Protein AF-A0A9X7TR36-F1 (afdb_monomer_lite)

Foldseek 3Di:
DVVVVLVCQQVVLVVQLVVLVVVLVCLVPVVVVVLVVCVVVVVPVPHDDPVVSVVVSVVSVVVSVVSNVVSVVSNVVSVVVVVVVVVVPD

pLDDT: mean 89.29, std 8.31, range [53.09, 96.88]

Structure (mmCIF, N/CA/C/O backbone):
data_AF-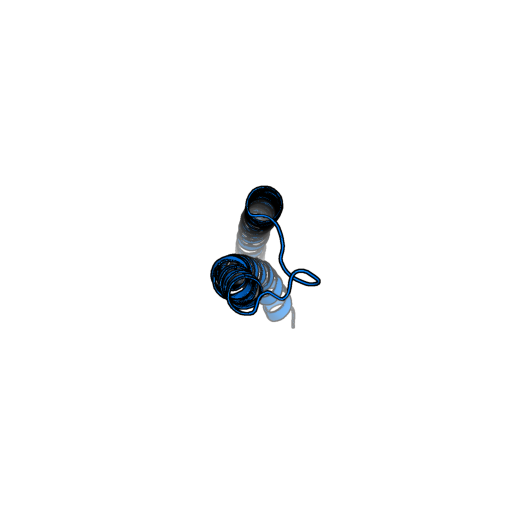A0A9X7TR36-F1
#
_entry.id   AF-A0A9X7TR36-F1
#
loop_
_atom_site.group_PDB
_atom_site.id
_atom_site.type_symbol
_atom_site.label_atom_id
_atom_site.label_alt_id
_atom_site.label_comp_id
_atom_site.label_asym_id
_atom_site.label_entity_id
_atom_site.label_seq_id
_atom_site.pdbx_PDB_ins_code
_atom_site.Cartn_x
_atom_site.Cartn_y
_atom_site.Cartn_z
_atom_site.occupancy
_atom_site.B_iso_or_equiv
_atom_site.auth_seq_id
_atom_site.auth_comp_id
_atom_site.auth_asym_id
_atom_site.auth_atom_id
_atom_site.pdbx_PDB_model_num
ATOM 1 N N . MET A 1 1 ? -28.682 -8.231 12.591 1.00 53.09 1 MET A N 1
ATOM 2 C CA . MET A 1 1 ? -28.262 -7.236 11.567 1.00 53.09 1 MET A CA 1
ATOM 3 C C . MET A 1 1 ? -27.245 -6.212 12.082 1.00 53.09 1 MET A C 1
ATOM 5 O O . MET A 1 1 ? -26.321 -5.892 11.344 1.00 53.09 1 MET A O 1
ATOM 9 N N . VAL A 1 2 ?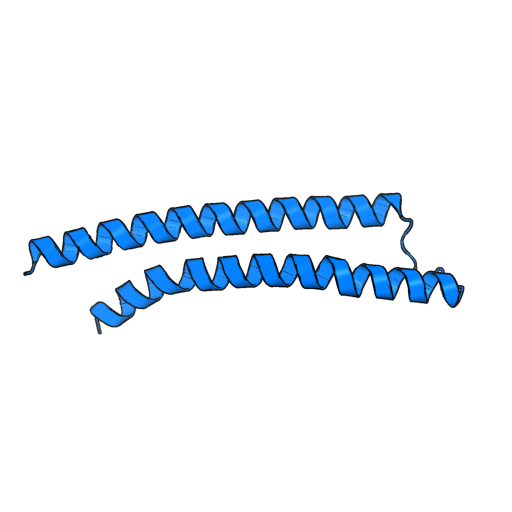 -27.380 -5.707 13.316 1.00 59.19 2 VAL A N 1
ATOM 10 C CA . VAL A 1 2 ? -26.502 -4.663 13.883 1.00 59.19 2 VAL A CA 1
ATOM 11 C C . VAL A 1 2 ? -25.040 -5.123 14.028 1.00 59.19 2 VAL A C 1
ATOM 13 O O . VAL A 1 2 ? -24.153 -4.439 13.526 1.00 59.19 2 VAL A O 1
ATOM 16 N N . GLU A 1 3 ? -24.777 -6.312 14.584 1.00 65.31 3 GLU A N 1
ATOM 17 C CA . GLU A 1 3 ? -23.405 -6.838 14.759 1.00 65.31 3 GLU A CA 1
ATOM 18 C C . GLU A 1 3 ? -22.634 -7.013 13.439 1.00 65.31 3 GLU A C 1
ATOM 20 O O . GLU A 1 3 ? -21.479 -6.605 13.334 1.00 65.31 3 GLU A O 1
ATOM 25 N N . SER A 1 4 ? -23.294 -7.521 12.392 1.00 75.31 4 SER A N 1
ATOM 26 C CA . SER A 1 4 ? -22.701 -7.674 11.052 1.00 75.31 4 SER A CA 1
ATOM 27 C C . SER A 1 4 ? -22.188 -6.341 10.483 1.00 75.31 4 SER A C 1
ATOM 29 O O . SER A 1 4 ? -21.126 -6.290 9.857 1.00 75.31 4 SER A O 1
ATOM 31 N N . LYS A 1 5 ? -22.886 -5.230 10.759 1.00 77.88 5 LYS A N 1
ATOM 32 C CA . LYS A 1 5 ? -22.479 -3.888 10.318 1.00 77.88 5 LYS A CA 1
ATOM 33 C C . LYS A 1 5 ? -21.202 -3.410 11.019 1.00 77.88 5 LYS A C 1
ATOM 35 O O . LYS A 1 5 ? -20.384 -2.756 10.375 1.00 77.88 5 LYS A O 1
ATOM 40 N N . TYR A 1 6 ? -21.019 -3.726 12.302 1.00 78.75 6 TYR A N 1
ATOM 41 C CA . TYR A 1 6 ? -19.807 -3.367 13.050 1.00 78.75 6 TYR A CA 1
ATOM 42 C C . TYR A 1 6 ? -18.614 -4.231 12.650 1.00 78.75 6 TYR A C 1
ATOM 44 O O . TYR A 1 6 ? -17.548 -3.692 12.360 1.00 78.75 6 TYR A O 1
ATOM 52 N N . ILE A 1 7 ? -18.815 -5.544 12.518 1.00 83.06 7 ILE A N 1
ATOM 53 C CA . ILE A 1 7 ? -17.776 -6.470 12.049 1.00 83.06 7 ILE A CA 1
ATOM 54 C C . ILE A 1 7 ? -17.273 -6.047 10.663 1.00 83.06 7 ILE A C 1
ATOM 56 O O . ILE A 1 7 ? -16.068 -5.929 10.449 1.00 83.06 7 ILE A O 1
ATOM 60 N N . ARG A 1 8 ? -18.179 -5.708 9.734 1.00 87.19 8 ARG A N 1
ATOM 61 C CA . ARG A 1 8 ? -17.802 -5.219 8.398 1.00 87.19 8 ARG A CA 1
ATOM 62 C C . ARG A 1 8 ? -16.949 -3.949 8.453 1.00 87.19 8 ARG A C 1
ATOM 64 O O . ARG A 1 8 ? -16.019 -3.820 7.665 1.00 87.19 8 ARG A O 1
ATOM 71 N N . LYS A 1 9 ? -17.243 -3.021 9.369 1.00 87.25 9 LYS A N 1
ATOM 72 C CA . LYS A 1 9 ? -16.470 -1.778 9.542 1.00 87.25 9 LYS A CA 1
ATOM 73 C C . LYS A 1 9 ? -15.065 -2.007 10.097 1.00 87.25 9 LYS A C 1
ATOM 75 O O . LYS A 1 9 ? -14.182 -1.208 9.811 1.00 87.25 9 LYS A O 1
ATOM 80 N N . ILE A 1 10 ? -14.860 -3.081 10.853 1.00 89.25 10 ILE A N 1
ATOM 81 C CA . ILE A 1 10 ? -13.549 -3.464 11.387 1.00 89.25 10 ILE A CA 1
ATOM 82 C C . ILE A 1 10 ? -12.740 -4.227 10.328 1.00 89.25 10 ILE A C 1
ATOM 84 O O . ILE A 1 10 ? -11.569 -3.934 10.117 1.00 89.25 10 ILE A O 1
ATOM 88 N N . ILE A 1 11 ? -13.365 -5.167 9.614 1.00 91.19 11 ILE A N 1
ATOM 89 C CA . ILE A 1 11 ? -12.675 -6.017 8.632 1.00 91.19 11 ILE A CA 1
ATOM 90 C C . ILE A 1 11 ? -12.337 -5.254 7.345 1.00 91.19 11 ILE A C 1
ATOM 92 O O . ILE A 1 11 ? -11.255 -5.439 6.796 1.00 91.19 11 ILE A O 1
ATOM 96 N N . ALA A 1 12 ? -13.228 -4.385 6.858 1.00 92.19 12 ALA A N 1
ATOM 97 C CA . ALA A 1 12 ? -13.018 -3.649 5.609 1.00 92.19 12 ALA A CA 1
ATOM 98 C C . ALA A 1 12 ? -11.676 -2.888 5.534 1.00 92.19 12 ALA A C 1
ATOM 100 O O . ALA A 1 12 ? -10.968 -3.072 4.542 1.00 92.19 12 ALA A O 1
ATOM 101 N N . PRO A 1 13 ? -11.274 -2.079 6.536 1.00 93.25 13 PRO A N 1
ATOM 102 C CA . PRO A 1 13 ? -9.982 -1.403 6.492 1.00 93.25 13 PRO A CA 1
ATOM 103 C C . PRO A 1 13 ? -8.795 -2.374 6.536 1.00 93.25 13 PRO A C 1
ATOM 105 O O . PRO A 1 13 ? -7.789 -2.108 5.890 1.00 93.25 13 PRO A O 1
ATOM 108 N N . LEU A 1 14 ? -8.908 -3.517 7.225 1.00 93.25 14 LEU A N 1
ATOM 109 C CA . LEU A 1 14 ? -7.851 -4.536 7.237 1.00 93.25 14 LEU A CA 1
ATOM 110 C C . LEU A 1 14 ? -7.677 -5.185 5.862 1.00 93.25 14 LEU A C 1
ATOM 112 O O . LEU A 1 14 ? -6.555 -5.313 5.378 1.00 93.25 14 LEU A O 1
ATOM 116 N N . VAL A 1 15 ? -8.784 -5.554 5.214 1.00 95.25 15 VAL A N 1
ATOM 117 C CA . VAL A 1 15 ? -8.767 -6.123 3.859 1.00 95.25 15 VAL A CA 1
ATOM 118 C C . VAL A 1 15 ? -8.174 -5.125 2.869 1.00 95.25 15 VAL A C 1
ATOM 120 O O . VAL A 1 15 ? -7.344 -5.506 2.049 1.00 95.25 15 VAL A O 1
ATOM 123 N N . LEU A 1 16 ? -8.541 -3.844 2.973 1.00 94.44 16 LEU A N 1
ATOM 124 C CA . LEU A 1 16 ? -7.984 -2.792 2.125 1.00 94.44 16 LEU A CA 1
ATOM 125 C C . LEU A 1 16 ? -6.474 -2.614 2.345 1.00 94.44 16 LEU A C 1
ATOM 127 O O . LEU A 1 16 ? -5.728 -2.498 1.374 1.00 94.44 16 LEU A O 1
ATOM 131 N N . SER A 1 17 ? -6.009 -2.641 3.596 1.00 94.31 17 SER A N 1
ATOM 132 C CA . SER A 1 17 ? -4.579 -2.577 3.915 1.00 94.31 17 SER A CA 1
ATOM 133 C C . SER A 1 17 ? -3.812 -3.773 3.347 1.00 94.31 17 SER A C 1
ATOM 135 O O . SER A 1 17 ? -2.766 -3.591 2.728 1.00 94.31 17 SER A O 1
ATOM 137 N N . LEU A 1 18 ? -4.338 -4.992 3.499 1.00 96.00 18 LEU A N 1
ATOM 138 C CA . LEU A 1 18 ? -3.730 -6.199 2.928 1.00 96.00 18 LEU A CA 1
ATOM 139 C C . LEU A 1 18 ? -3.696 -6.146 1.400 1.00 96.00 18 LEU A C 1
ATOM 141 O O . LEU A 1 18 ? -2.675 -6.475 0.797 1.00 96.00 18 LEU A O 1
ATOM 145 N N . PHE A 1 19 ? -4.779 -5.676 0.779 1.00 95.88 19 PHE A N 1
ATOM 146 C CA . PHE A 1 19 ? -4.829 -5.448 -0.659 1.00 95.88 19 PHE A CA 1
ATOM 147 C C . PHE A 1 19 ? -3.754 -4.451 -1.102 1.00 95.88 19 PHE A C 1
ATOM 149 O O . PHE A 1 19 ? -3.035 -4.734 -2.053 1.00 95.88 19 PHE A O 1
ATOM 156 N N . ALA A 1 20 ? -3.579 -3.327 -0.401 1.00 95.81 20 ALA A N 1
ATOM 157 C CA . ALA A 1 20 ? -2.561 -2.333 -0.742 1.00 95.81 20 ALA A CA 1
ATOM 158 C C . ALA A 1 20 ? -1.132 -2.892 -0.642 1.00 95.81 20 ALA A C 1
ATOM 160 O O . ALA A 1 20 ? -0.296 -2.604 -1.499 1.00 95.81 20 ALA A O 1
ATOM 161 N N . ILE A 1 21 ? -0.855 -3.723 0.368 1.00 94.75 21 ILE A N 1
ATOM 162 C CA . ILE A 1 21 ? 0.436 -4.412 0.508 1.00 94.75 21 ILE A CA 1
ATOM 163 C C . ILE A 1 21 ? 0.651 -5.378 -0.662 1.00 94.75 21 ILE A C 1
ATOM 165 O O . ILE A 1 21 ? 1.705 -5.346 -1.301 1.00 94.75 21 ILE A O 1
ATOM 169 N N . GLY A 1 22 ? -0.349 -6.210 -0.964 1.00 94.69 22 GLY A N 1
ATOM 170 C CA . GLY A 1 22 ? -0.296 -7.154 -2.081 1.00 94.69 22 GLY A CA 1
ATOM 171 C C . GLY A 1 22 ? -0.122 -6.449 -3.424 1.00 94.69 22 GLY A C 1
ATOM 172 O O . GLY A 1 22 ? 0.714 -6.856 -4.225 1.00 94.69 22 GLY A O 1
ATOM 173 N N . TRP A 1 23 ? -0.838 -5.345 -3.633 1.00 94.75 23 TRP A N 1
ATOM 174 C CA . TRP A 1 23 ? -0.740 -4.509 -4.824 1.00 94.75 23 TRP A CA 1
ATOM 175 C C . TRP A 1 23 ? 0.673 -3.966 -5.024 1.00 94.75 23 TRP A C 1
ATOM 177 O O . TRP A 1 23 ? 1.220 -4.065 -6.118 1.00 94.75 23 TRP A O 1
ATOM 187 N N . TYR A 1 24 ? 1.308 -3.450 -3.968 1.00 95.19 24 TYR A N 1
ATOM 188 C CA . TYR A 1 24 ? 2.681 -2.960 -4.070 1.00 95.19 24 TYR A CA 1
ATOM 189 C C . TYR A 1 24 ? 3.672 -4.070 -4.452 1.00 95.19 24 TYR A C 1
ATOM 191 O O . TYR A 1 24 ? 4.516 -3.867 -5.327 1.00 95.19 24 TYR A O 1
ATOM 199 N N . GLN A 1 25 ? 3.557 -5.251 -3.835 1.00 94.69 25 GLN A N 1
ATOM 200 C CA . GLN A 1 25 ? 4.418 -6.395 -4.159 1.00 94.69 25 GLN A CA 1
ATOM 201 C C . GLN A 1 25 ? 4.195 -6.888 -5.589 1.00 94.69 25 GLN A C 1
ATOM 203 O O . GLN A 1 25 ? 5.159 -7.142 -6.312 1.00 94.69 25 GLN A O 1
ATOM 208 N N . PHE A 1 26 ? 2.933 -6.961 -6.017 1.00 93.19 26 PHE A N 1
ATOM 209 C CA . PHE A 1 26 ? 2.569 -7.288 -7.390 1.00 93.19 26 PHE A CA 1
ATOM 210 C C . PHE A 1 26 ? 3.208 -6.302 -8.373 1.00 93.19 26 PHE A C 1
ATOM 212 O O . PHE A 1 26 ? 3.927 -6.731 -9.272 1.00 93.19 26 PHE A O 1
ATOM 219 N N . SER A 1 27 ? 3.033 -4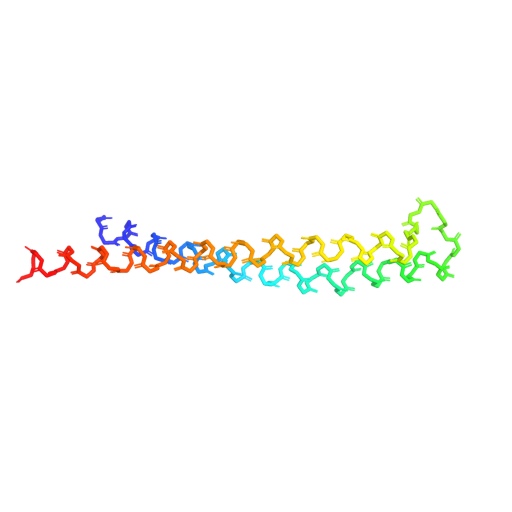.996 -8.156 1.00 92.12 27 SER A N 1
ATOM 220 C CA . SER A 1 27 ? 3.616 -3.948 -9.000 1.00 92.12 27 SER A CA 1
ATOM 221 C C . SER A 1 27 ? 5.137 -4.054 -9.076 1.00 92.12 27 SER A C 1
ATOM 223 O O . SER A 1 27 ? 5.703 -3.981 -10.162 1.00 92.12 27 SER A O 1
ATOM 225 N N . LYS A 1 28 ? 5.810 -4.287 -7.945 1.00 93.31 28 LYS A N 1
ATOM 226 C CA . LYS A 1 28 ? 7.268 -4.437 -7.906 1.00 93.31 28 LYS A CA 1
ATOM 227 C C . LYS A 1 28 ? 7.755 -5.634 -8.725 1.00 93.31 28 LYS A C 1
ATOM 229 O O . LYS A 1 28 ? 8.779 -5.523 -9.386 1.00 93.31 28 LYS A O 1
ATOM 234 N N . ILE A 1 29 ? 7.070 -6.772 -8.676 1.00 92.62 29 ILE A N 1
ATOM 235 C CA . ILE A 1 29 ? 7.523 -7.990 -9.363 1.00 92.62 29 ILE A CA 1
ATOM 236 C C . ILE A 1 29 ? 7.132 -7.951 -10.842 1.00 92.62 29 ILE A C 1
ATOM 238 O O . ILE A 1 29 ? 7.991 -8.059 -11.7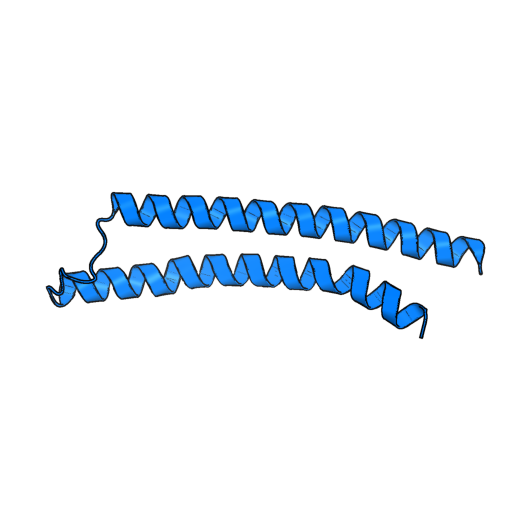15 1.00 92.62 29 ILE A O 1
ATOM 242 N N . TYR A 1 30 ? 5.845 -7.764 -11.131 1.00 90.25 30 TYR A N 1
ATOM 243 C CA . TYR A 1 30 ? 5.313 -7.900 -12.484 1.00 90.25 30 TYR A CA 1
ATOM 244 C C . TYR A 1 30 ? 5.732 -6.766 -13.405 1.00 90.25 30 TYR A C 1
ATOM 246 O O . TYR A 1 30 ? 6.092 -7.028 -14.550 1.00 90.25 30 TYR A O 1
ATOM 254 N N . LEU A 1 31 ? 5.704 -5.518 -12.931 1.00 88.19 31 LEU A N 1
ATOM 255 C CA . LEU A 1 31 ? 6.046 -4.391 -13.796 1.00 88.19 31 LEU A CA 1
ATOM 256 C C . LEU A 1 31 ? 7.544 -4.371 -14.107 1.00 88.19 31 LEU A C 1
ATOM 258 O O . LEU A 1 31 ? 7.913 -4.069 -15.236 1.00 88.19 31 LEU A O 1
ATOM 262 N N . THR A 1 32 ? 8.393 -4.753 -13.146 1.00 89.44 32 THR A N 1
ATOM 263 C CA . THR A 1 32 ? 9.845 -4.842 -13.371 1.00 89.44 32 THR A CA 1
ATOM 264 C C . THR A 1 32 ? 10.142 -5.935 -14.389 1.00 89.44 32 THR A C 1
ATOM 266 O O . THR A 1 32 ? 10.803 -5.681 -15.389 1.00 89.44 32 THR A O 1
ATOM 269 N N . HIS A 1 33 ? 9.548 -7.119 -14.206 1.00 89.12 33 HIS A N 1
ATOM 270 C CA . HIS A 1 33 ? 9.709 -8.228 -15.142 1.00 89.12 33 HIS A CA 1
ATOM 271 C C . HIS A 1 33 ? 9.217 -7.888 -16.55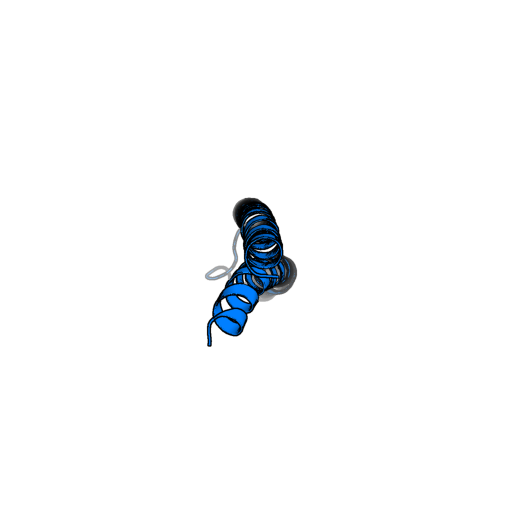8 1.00 89.12 33 HIS A C 1
ATOM 273 O O . HIS A 1 33 ? 9.892 -8.187 -17.540 1.00 89.12 33 HIS A O 1
ATOM 279 N N . ALA A 1 34 ? 8.060 -7.228 -16.681 1.00 87.81 34 ALA A N 1
ATOM 280 C CA . ALA A 1 34 ? 7.536 -6.791 -17.972 1.00 87.81 34 ALA A CA 1
ATOM 281 C C . ALA A 1 34 ? 8.452 -5.758 -18.652 1.00 87.81 34 ALA A C 1
ATOM 283 O O . ALA A 1 34 ? 8.639 -5.813 -19.868 1.00 87.81 34 ALA A O 1
ATOM 284 N N . ASN A 1 35 ? 9.050 -4.849 -17.878 1.00 88.31 35 ASN A N 1
ATOM 285 C CA . ASN A 1 35 ? 9.975 -3.847 -18.399 1.00 88.31 35 ASN A CA 1
ATOM 286 C C . ASN A 1 35 ? 11.294 -4.475 -18.887 1.00 88.31 35 ASN A C 1
ATOM 288 O O . ASN A 1 35 ? 11.781 -4.125 -19.963 1.00 88.31 35 ASN A O 1
ATOM 292 N N . ASP A 1 36 ? 11.824 -5.456 -18.151 1.00 88.56 36 ASP A N 1
ATOM 293 C CA . ASP A 1 36 ? 13.016 -6.221 -18.544 1.00 88.56 36 ASP A CA 1
ATOM 294 C C . ASP A 1 36 ? 12.762 -7.048 -19.816 1.00 88.56 36 ASP A C 1
ATOM 296 O O . ASP A 1 36 ? 13.593 -7.093 -20.729 1.00 88.56 36 ASP A O 1
ATOM 300 N N . LEU A 1 37 ? 11.577 -7.658 -19.931 1.00 90.50 37 LEU A N 1
ATOM 301 C CA . LEU A 1 37 ? 11.153 -8.346 -21.151 1.00 90.50 37 LEU A CA 1
ATOM 302 C C . LEU A 1 37 ? 11.039 -7.384 -22.338 1.00 90.50 37 LEU A C 1
ATOM 304 O O . LEU A 1 37 ? 11.472 -7.726 -23.436 1.00 90.50 37 LEU A O 1
ATOM 308 N N . ALA A 1 38 ? 10.493 -6.183 -22.144 1.00 87.81 38 ALA A N 1
ATOM 309 C CA . ALA A 1 38 ? 10.410 -5.186 -23.209 1.00 87.81 38 ALA A CA 1
ATOM 310 C C . ALA A 1 38 ? 11.806 -4.760 -23.696 1.00 87.81 38 ALA A C 1
ATOM 312 O O . ALA A 1 38 ? 12.033 -4.687 -24.905 1.00 87.81 38 ALA A O 1
ATOM 313 N N . LEU A 1 39 ? 12.751 -4.559 -22.771 1.00 89.25 39 LEU A N 1
ATOM 314 C CA . LEU A 1 39 ? 14.137 -4.221 -23.091 1.00 89.25 39 LEU A CA 1
ATOM 315 C C . LEU A 1 39 ? 14.843 -5.351 -23.855 1.00 89.25 39 LEU A C 1
ATOM 317 O O . LEU A 1 39 ? 15.446 -5.102 -24.897 1.00 89.25 39 LEU A O 1
ATOM 321 N N . SER A 1 40 ? 14.739 -6.592 -23.369 1.00 91.06 40 SER A N 1
ATOM 322 C CA . SER A 1 40 ? 15.385 -7.759 -23.994 1.00 91.06 40 SER A CA 1
ATOM 323 C C . SER A 1 40 ? 14.851 -8.077 -25.395 1.00 91.06 40 SER A C 1
ATOM 325 O O . SER A 1 40 ? 15.610 -8.520 -26.252 1.00 91.06 40 SER A O 1
ATOM 327 N N . ASN A 1 41 ? 13.574 -7.786 -25.658 1.00 92.19 41 ASN A N 1
ATOM 328 C CA . ASN A 1 41 ? 12.947 -7.960 -26.970 1.00 92.19 41 ASN A CA 1
ATOM 329 C C . ASN A 1 41 ? 13.095 -6.733 -27.890 1.00 92.19 41 ASN A C 1
ATOM 331 O O . ASN A 1 41 ? 12.445 -6.681 -28.933 1.00 92.19 41 ASN A O 1
ATOM 335 N N . ALA A 1 42 ? 13.898 -5.731 -27.507 1.00 88.88 42 ALA A N 1
ATOM 336 C CA . ALA A 1 42 ? 14.057 -4.463 -28.227 1.00 88.88 42 ALA A CA 1
ATOM 337 C C . ALA A 1 42 ? 12.721 -3.743 -28.528 1.00 88.88 42 ALA A C 1
ATOM 339 O O . ALA A 1 42 ? 12.596 -2.997 -29.501 1.00 88.88 42 ALA A O 1
ATOM 340 N N . ASN A 1 43 ? 11.702 -3.950 -27.686 1.00 88.38 43 ASN A N 1
ATOM 341 C CA . ASN A 1 43 ? 10.389 -3.335 -27.838 1.00 88.38 43 ASN A CA 1
ATOM 342 C C . ASN A 1 43 ? 10.338 -1.991 -27.100 1.00 88.38 43 ASN A C 1
ATOM 344 O O . ASN A 1 43 ? 9.760 -1.849 -26.019 1.00 88.38 43 ASN A O 1
ATOM 348 N N . PHE A 1 44 ? 10.952 -0.981 -27.713 1.00 86.88 44 PHE A N 1
ATOM 349 C CA . PHE A 1 44 ? 11.086 0.354 -27.128 1.00 86.88 44 PHE A CA 1
ATOM 350 C C . PHE A 1 44 ? 9.776 1.153 -27.061 1.00 86.88 44 PHE A C 1
ATOM 352 O O . PHE A 1 44 ? 9.742 2.196 -26.419 1.00 86.88 44 PHE A O 1
ATOM 359 N N . ALA A 1 45 ? 8.695 0.677 -27.689 1.00 84.44 45 ALA A N 1
ATOM 360 C CA . ALA A 1 45 ? 7.387 1.333 -27.630 1.00 84.44 45 ALA A CA 1
ATOM 361 C C . ALA A 1 45 ? 6.711 1.198 -26.252 1.00 84.44 45 ALA A C 1
ATOM 363 O O . ALA A 1 45 ? 5.905 2.045 -25.877 1.00 84.44 45 ALA A O 1
ATOM 364 N N . VAL A 1 46 ? 7.031 0.132 -25.511 1.00 83.94 46 VAL A N 1
ATOM 365 C CA . VAL A 1 46 ? 6.475 -0.172 -24.176 1.00 83.94 46 VAL A CA 1
ATOM 366 C C . VAL A 1 46 ? 7.533 -0.189 -23.074 1.00 83.94 46 VAL A C 1
ATOM 368 O O . VAL A 1 46 ? 7.179 -0.222 -21.898 1.00 83.94 46 VAL A O 1
ATOM 371 N N . TYR A 1 47 ? 8.816 -0.142 -23.437 1.00 87.75 47 TYR A N 1
ATOM 372 C CA . TYR A 1 47 ? 9.904 0.012 -22.480 1.00 87.75 47 TYR A CA 1
ATOM 373 C C . TYR A 1 47 ? 9.830 1.369 -21.771 1.00 87.75 47 TYR A C 1
ATOM 375 O O . TYR A 1 47 ? 9.693 2.421 -22.398 1.00 87.75 47 TYR A O 1
ATOM 383 N N . VAL A 1 48 ? 9.993 1.342 -20.453 1.00 87.56 48 VAL A N 1
ATOM 384 C CA . VAL A 1 48 ? 10.073 2.522 -19.598 1.00 87.56 48 VAL A CA 1
ATOM 385 C C . VAL A 1 48 ? 11.498 2.643 -19.070 1.00 87.56 48 VAL A C 1
ATOM 387 O O . VAL A 1 48 ? 12.052 1.701 -18.502 1.00 87.56 48 VAL A O 1
ATOM 390 N N . GLN A 1 49 ? 12.094 3.827 -19.221 1.00 89.00 49 GLN A N 1
ATOM 391 C CA . GLN A 1 49 ? 13.418 4.110 -18.666 1.00 89.00 49 GLN A CA 1
ATOM 392 C C . GLN A 1 49 ? 13.429 3.906 -17.145 1.00 89.00 49 GLN A C 1
ATOM 394 O O . GLN A 1 49 ? 12.487 4.291 -16.447 1.00 89.00 49 GLN A O 1
ATOM 399 N N . THR A 1 50 ? 14.524 3.352 -16.624 1.00 86.75 50 THR A N 1
ATOM 400 C CA . THR A 1 50 ? 14.687 2.985 -15.205 1.00 86.75 50 THR A CA 1
ATOM 401 C C . THR A 1 50 ? 14.356 4.122 -14.243 1.00 86.75 50 THR A C 1
ATOM 403 O O . THR A 1 50 ? 13.621 3.907 -13.287 1.00 86.75 50 THR A O 1
ATOM 406 N N . GLN A 1 51 ? 14.789 5.354 -14.524 1.00 89.38 51 GLN A N 1
ATOM 407 C CA . GLN A 1 51 ? 14.507 6.499 -13.650 1.00 89.38 51 GLN A CA 1
ATOM 408 C C . GLN A 1 51 ? 13.004 6.812 -13.533 1.00 89.38 51 GLN A C 1
ATOM 410 O O . GLN A 1 51 ? 12.506 7.107 -12.445 1.00 89.38 51 GLN A O 1
ATOM 415 N N . GLN A 1 52 ? 12.265 6.731 -14.642 1.00 88.06 52 GLN A N 1
ATOM 416 C CA . GLN A 1 52 ? 10.816 6.943 -14.643 1.00 88.06 52 GLN A CA 1
ATOM 417 C C . GLN A 1 52 ? 10.090 5.780 -13.955 1.00 88.06 52 GLN A C 1
ATOM 419 O O . GLN A 1 52 ? 9.132 5.995 -13.209 1.00 88.06 52 GLN A O 1
ATOM 424 N N . PHE A 1 53 ? 10.574 4.557 -14.165 1.00 89.75 53 PHE A N 1
ATOM 425 C CA . PHE A 1 53 ? 10.050 3.352 -13.537 1.00 89.75 53 PHE A CA 1
ATOM 426 C C . PHE A 1 53 ? 10.219 3.364 -12.006 1.00 89.75 53 PHE A C 1
ATOM 428 O O . PHE A 1 53 ? 9.258 3.132 -11.268 1.00 89.75 53 PHE A O 1
ATOM 435 N N . ASP A 1 54 ? 11.402 3.734 -11.516 1.00 90.12 54 ASP A N 1
ATOM 436 C CA . ASP A 1 54 ? 11.690 3.870 -10.085 1.00 90.12 54 ASP A CA 1
ATOM 437 C C . ASP A 1 54 ? 10.848 4.973 -9.438 1.00 90.12 54 ASP A C 1
ATOM 439 O O . ASP A 1 54 ? 10.351 4.814 -8.315 1.00 90.12 54 ASP A O 1
ATOM 443 N N . GLY A 1 55 ? 10.630 6.079 -10.157 1.00 91.50 55 GLY A N 1
ATOM 444 C CA . GLY A 1 55 ? 9.717 7.139 -9.735 1.00 91.50 55 GLY A CA 1
ATOM 445 C C . GLY A 1 55 ? 8.288 6.624 -9.550 1.00 91.50 55 GLY A C 1
ATOM 446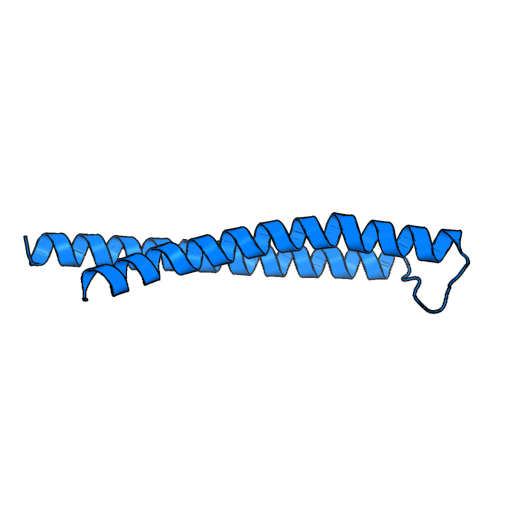 O O . GLY A 1 55 ? 7.669 6.874 -8.512 1.00 91.50 55 GLY A O 1
ATOM 447 N N . TYR A 1 56 ? 7.785 5.836 -10.504 1.00 91.12 56 TYR A N 1
ATOM 448 C CA . TYR A 1 56 ? 6.463 5.212 -10.421 1.00 91.12 56 TYR A CA 1
ATOM 449 C C . TYR A 1 56 ? 6.347 4.235 -9.241 1.00 91.12 56 TYR A C 1
ATOM 451 O O . TYR A 1 56 ? 5.385 4.305 -8.466 1.00 91.12 56 TYR A O 1
ATOM 459 N N . LEU A 1 57 ? 7.327 3.345 -9.053 1.00 93.44 57 LEU A N 1
ATOM 460 C CA . LEU A 1 57 ? 7.331 2.405 -7.927 1.00 93.44 57 LEU A CA 1
ATOM 461 C C . LEU A 1 57 ? 7.396 3.132 -6.583 1.00 93.44 57 LEU A C 1
ATOM 463 O O . LEU A 1 57 ? 6.717 2.740 -5.631 1.00 93.44 57 LEU A O 1
ATOM 467 N N . THR A 1 58 ? 8.172 4.209 -6.504 1.00 94.25 58 THR A N 1
ATOM 468 C CA . THR A 1 58 ? 8.283 5.032 -5.300 1.00 94.25 58 THR A CA 1
ATOM 469 C C . THR A 1 58 ? 6.958 5.713 -4.973 1.00 94.25 58 THR A C 1
ATOM 471 O O . THR A 1 58 ? 6.490 5.615 -3.837 1.00 94.25 58 THR A O 1
ATOM 474 N N . ALA A 1 59 ? 6.308 6.339 -5.956 1.00 94.31 59 ALA A N 1
ATOM 475 C CA . ALA A 1 59 ? 4.988 6.942 -5.782 1.00 94.31 59 ALA A CA 1
ATOM 476 C C . ALA A 1 59 ? 3.945 5.902 -5.341 1.00 94.31 59 ALA A C 1
ATOM 478 O O . ALA A 1 59 ? 3.225 6.116 -4.365 1.00 94.31 59 ALA A O 1
ATOM 479 N N . THR A 1 60 ? 3.933 4.735 -5.992 1.00 94.38 60 THR A N 1
ATOM 480 C CA . THR A 1 60 ? 3.047 3.617 -5.638 1.00 94.38 60 THR A CA 1
ATOM 481 C C . THR A 1 60 ? 3.272 3.171 -4.195 1.00 94.38 60 THR A C 1
ATOM 483 O O . THR A 1 60 ? 2.310 2.997 -3.450 1.00 94.38 60 THR A O 1
ATOM 486 N N . ARG A 1 61 ? 4.534 3.062 -3.756 1.00 94.62 61 ARG A N 1
ATOM 487 C CA . ARG A 1 61 ? 4.881 2.718 -2.370 1.00 94.62 61 ARG A CA 1
ATOM 488 C C . ARG A 1 61 ? 4.271 3.699 -1.373 1.00 94.62 61 ARG A C 1
ATOM 490 O O . ARG A 1 61 ? 3.657 3.271 -0.400 1.00 94.62 61 ARG A O 1
ATOM 497 N N . TYR A 1 62 ? 4.431 5.002 -1.606 1.00 96.88 62 TYR A N 1
ATOM 498 C CA . TYR A 1 62 ? 3.904 6.031 -0.705 1.00 96.88 62 TYR A CA 1
ATOM 499 C C . TYR A 1 62 ? 2.375 6.037 -0.655 1.00 96.88 62 TYR A C 1
ATOM 501 O O . TYR A 1 62 ? 1.808 6.177 0.428 1.00 96.88 62 TYR A O 1
ATOM 509 N N . ILE A 1 63 ? 1.706 5.818 -1.789 1.00 95.44 63 ILE A N 1
ATOM 510 C CA . ILE A 1 63 ? 0.246 5.669 -1.832 1.00 95.44 63 ILE A CA 1
ATOM 511 C C . ILE A 1 63 ? -0.188 4.446 -1.015 1.00 95.44 63 ILE A C 1
ATOM 513 O O . ILE A 1 63 ? -1.085 4.553 -0.181 1.00 95.44 63 ILE A O 1
ATOM 517 N N . CYS A 1 64 ? 0.474 3.299 -1.188 1.00 96.31 64 CYS A N 1
ATOM 518 C CA . CYS A 1 64 ? 0.177 2.098 -0.410 1.00 96.31 64 CYS A CA 1
ATOM 519 C C . CYS A 1 64 ? 0.401 2.319 1.092 1.00 96.31 64 CYS A C 1
ATOM 521 O O . CYS A 1 64 ? -0.437 1.906 1.891 1.00 96.31 64 CYS A O 1
ATOM 523 N N . TYR A 1 65 ? 1.466 3.023 1.490 1.00 96.06 65 TYR A N 1
ATOM 524 C CA . TYR A 1 65 ? 1.671 3.413 2.887 1.00 96.06 65 TYR A CA 1
ATOM 525 C C . TYR A 1 65 ? 0.531 4.284 3.409 1.00 96.06 65 TYR A C 1
ATOM 527 O O . TYR A 1 65 ? -0.021 3.979 4.464 1.00 96.06 65 TYR A O 1
ATOM 535 N N . ALA A 1 66 ? 0.125 5.317 2.666 1.00 96.75 66 ALA A N 1
ATOM 536 C CA . ALA A 1 66 ? -0.992 6.171 3.057 1.00 96.75 66 ALA A CA 1
ATOM 537 C C . ALA A 1 66 ? -2.286 5.363 3.255 1.00 96.75 66 ALA A C 1
ATOM 539 O O . ALA A 1 66 ? -2.968 5.535 4.265 1.00 96.75 66 ALA A O 1
ATOM 540 N N . ILE A 1 67 ? -2.589 4.432 2.343 1.00 96.25 67 ILE A N 1
ATOM 541 C CA . ILE A 1 67 ? -3.758 3.547 2.449 1.00 96.25 67 ILE A CA 1
ATOM 542 C C . ILE A 1 67 ? -3.673 2.674 3.704 1.00 96.25 67 ILE A C 1
ATOM 544 O O . ILE A 1 67 ? -4.651 2.590 4.445 1.00 96.25 67 ILE A O 1
ATOM 548 N N . VAL A 1 68 ? -2.519 2.058 3.975 1.00 96.44 68 VAL A N 1
ATOM 549 C CA . VAL A 1 68 ? -2.332 1.205 5.158 1.00 96.44 68 VAL A CA 1
ATOM 550 C C . VAL A 1 68 ? -2.500 2.007 6.449 1.00 96.44 68 VAL A C 1
ATOM 552 O O . VAL A 1 68 ? -3.223 1.568 7.343 1.00 96.44 68 VAL A O 1
ATOM 555 N N . TYR A 1 69 ? -1.893 3.194 6.548 1.00 95.56 69 TYR A N 1
ATOM 556 C CA . TYR A 1 69 ? -2.035 4.052 7.727 1.00 95.56 69 TYR A CA 1
ATOM 557 C C . TYR A 1 69 ? -3.485 4.491 7.945 1.00 95.56 69 TYR A C 1
ATOM 559 O O . TYR A 1 69 ? -3.994 4.378 9.060 1.00 95.56 69 TYR A O 1
ATOM 567 N N . LEU A 1 70 ? -4.183 4.923 6.891 1.00 95.94 70 LEU A N 1
ATOM 568 C CA . LEU A 1 70 ? -5.604 5.270 6.976 1.00 95.94 70 LEU A CA 1
ATOM 569 C C . LEU A 1 70 ? -6.461 4.062 7.370 1.00 95.94 70 LEU A C 1
ATOM 571 O O . LEU A 1 70 ? -7.355 4.190 8.206 1.00 95.94 70 LEU A O 1
ATOM 575 N N . GLY A 1 71 ? -6.164 2.881 6.825 1.00 94.62 71 GLY A N 1
ATOM 576 C CA . GLY A 1 71 ? -6.810 1.630 7.207 1.00 94.62 71 GLY A CA 1
ATOM 577 C C . GLY A 1 71 ? -6.634 1.331 8.696 1.00 94.62 71 GLY A C 1
ATOM 578 O O . GLY A 1 71 ? -7.613 1.059 9.384 1.00 94.62 71 GLY A O 1
ATOM 579 N N . LEU A 1 72 ? -5.420 1.461 9.233 1.00 94.62 72 LEU A N 1
ATOM 580 C CA . LEU A 1 72 ? -5.149 1.252 10.659 1.00 94.62 72 LEU A CA 1
ATOM 581 C C . LEU A 1 72 ? -5.866 2.270 11.555 1.00 94.62 72 LEU A C 1
ATOM 583 O O . LEU A 1 72 ? -6.432 1.884 12.577 1.00 94.62 72 LEU A O 1
ATOM 587 N N . ILE A 1 73 ? -5.902 3.546 11.160 1.00 95.62 73 ILE A N 1
ATOM 588 C CA . ILE A 1 73 ? -6.640 4.595 11.882 1.00 95.62 73 ILE A CA 1
ATOM 589 C C . ILE A 1 73 ? -8.132 4.248 11.944 1.00 95.62 73 ILE A C 1
ATOM 591 O O . ILE A 1 73 ? -8.740 4.273 13.015 1.00 95.62 73 ILE A O 1
ATOM 595 N N . LEU A 1 74 ? -8.725 3.882 10.805 1.00 93.75 74 LEU A N 1
ATOM 596 C CA . LEU A 1 74 ? -10.138 3.513 10.725 1.00 93.75 74 LEU A CA 1
ATOM 597 C C . LEU A 1 74 ? -10.436 2.217 11.477 1.00 93.75 74 LEU A C 1
ATOM 599 O O . LEU A 1 74 ? -11.482 2.111 12.117 1.00 93.75 74 LEU A O 1
ATOM 603 N N . PHE A 1 75 ? -9.532 1.240 11.419 1.00 94.12 75 PHE A N 1
ATOM 604 C CA . PHE A 1 75 ? -9.629 0.012 12.197 1.00 94.12 75 PHE A CA 1
ATOM 605 C C . PHE A 1 75 ? -9.698 0.335 13.690 1.00 94.12 75 PHE A C 1
ATOM 607 O O . PHE A 1 75 ? -10.654 -0.075 14.348 1.00 94.12 75 PHE A O 1
ATOM 614 N N . TRP A 1 76 ? -8.755 1.134 14.200 1.00 94.88 76 TRP A N 1
ATOM 615 C CA . TRP A 1 76 ? -8.732 1.506 15.612 1.00 94.88 76 TRP A CA 1
ATOM 616 C C . TRP A 1 76 ? -9.982 2.267 16.035 1.00 94.88 76 TRP A C 1
ATOM 618 O O . TRP A 1 76 ? -10.612 1.910 17.030 1.00 94.88 76 TRP A O 1
ATOM 628 N N . TYR A 1 77 ? -10.387 3.264 15.249 1.00 93.38 77 TYR A N 1
ATOM 629 C CA . TYR A 1 77 ? -11.600 4.035 15.510 1.00 93.38 77 TYR A CA 1
ATOM 630 C C . TYR A 1 77 ? -12.844 3.136 15.602 1.00 93.38 77 TYR A C 1
ATOM 632 O O . TYR A 1 77 ? -13.652 3.261 16.525 1.00 93.38 77 TYR A O 1
ATOM 640 N N . ASN A 1 78 ? -13.002 2.203 14.660 1.00 92.19 78 ASN A N 1
ATOM 641 C CA . ASN A 1 78 ? -14.147 1.295 14.644 1.00 92.19 78 ASN A CA 1
ATOM 642 C C . ASN A 1 78 ? -14.095 0.271 15.783 1.00 92.19 78 ASN A C 1
ATOM 644 O O . ASN A 1 78 ? -15.153 -0.103 16.291 1.00 92.19 78 ASN A O 1
ATOM 648 N N . LEU A 1 79 ? -12.901 -0.163 16.194 1.00 91.00 79 LEU A N 1
ATOM 649 C CA . LEU A 1 79 ? -12.731 -1.096 17.302 1.00 91.00 79 LEU A CA 1
ATOM 650 C C . LEU A 1 79 ? -13.108 -0.455 18.643 1.00 91.00 79 LEU A C 1
ATOM 652 O O . LEU A 1 79 ? -13.913 -1.027 19.373 1.00 91.00 79 LEU A O 1
ATOM 656 N N . VAL A 1 80 ? -12.613 0.755 18.931 1.00 92.62 80 VAL A N 1
ATOM 657 C CA . VAL A 1 80 ? -12.975 1.506 20.150 1.00 92.62 80 VAL A CA 1
ATOM 658 C C . VAL A 1 80 ? -14.488 1.702 20.224 1.00 92.62 80 VAL A C 1
ATOM 660 O O . VAL A 1 80 ? -15.113 1.396 21.235 1.00 92.62 80 VAL A O 1
ATOM 663 N N . LYS A 1 81 ? -15.104 2.117 19.112 1.00 88.62 81 LYS A N 1
ATOM 664 C CA . LYS A 1 81 ? -16.556 2.305 19.038 1.00 88.62 81 LYS A CA 1
ATOM 665 C C . LYS A 1 81 ? -17.340 1.007 19.243 1.00 88.62 81 LYS A C 1
ATOM 667 O O . LYS A 1 81 ? -18.442 1.034 19.783 1.00 88.62 81 LYS A O 1
ATOM 672 N N . PHE A 1 82 ? -16.815 -0.124 18.779 1.00 87.94 82 PHE A N 1
ATOM 673 C CA . PHE A 1 82 ? -17.445 -1.425 18.991 1.00 87.94 82 PHE A CA 1
ATOM 674 C C . PHE A 1 82 ? -17.419 -1.834 20.467 1.00 87.94 82 PHE A C 1
ATOM 676 O O . PHE A 1 82 ? -18.446 -2.278 20.979 1.00 87.94 82 PHE A O 1
ATOM 683 N N . VAL A 1 83 ? -16.285 -1.639 21.148 1.00 89.06 83 VAL A N 1
ATOM 684 C CA . VAL A 1 83 ? -16.150 -1.897 22.590 1.00 89.06 83 VAL A CA 1
ATOM 685 C C . VAL A 1 83 ? -17.101 -1.003 23.387 1.00 89.06 83 VAL A C 1
ATOM 687 O O . VAL A 1 83 ? -17.886 -1.519 24.173 1.00 89.06 83 VAL A O 1
ATOM 690 N N . GLU A 1 84 ? -17.137 0.300 23.097 1.00 89.81 84 GLU A N 1
ATOM 691 C CA . GLU A 1 84 ? -18.026 1.255 23.775 1.00 89.81 84 GLU A CA 1
ATOM 692 C C . GLU A 1 84 ? -19.513 0.873 23.643 1.00 89.81 84 GLU A C 1
ATOM 694 O O . GLU A 1 84 ? -20.287 0.969 24.595 1.00 89.81 84 GLU A O 1
ATOM 699 N N . VAL A 1 85 ? -19.939 0.419 22.457 1.00 87.00 85 VAL A N 1
ATOM 700 C CA . VAL A 1 85 ? -21.320 -0.041 22.241 1.00 87.00 85 VAL A CA 1
ATOM 701 C C . VAL A 1 85 ? -21.611 -1.303 23.050 1.00 87.00 85 VAL A C 1
ATOM 703 O O . VAL A 1 85 ? -22.709 -1.404 23.599 1.00 87.00 85 VAL A O 1
ATOM 706 N N . LYS A 1 86 ? -20.655 -2.239 23.136 1.00 85.06 86 LYS A N 1
ATOM 707 C CA . LYS A 1 86 ? -20.795 -3.455 23.945 1.00 85.06 86 LYS A CA 1
ATOM 708 C C . LYS A 1 86 ? -20.864 -3.155 25.440 1.00 85.06 86 LYS A C 1
ATOM 710 O O . LYS A 1 86 ? -21.707 -3.740 26.099 1.00 85.06 86 LYS A O 1
ATOM 715 N N . GLU A 1 87 ? -20.048 -2.238 25.954 1.00 87.75 87 GLU A N 1
ATOM 716 C CA . GLU A 1 87 ? -20.079 -1.843 27.370 1.00 87.75 87 GLU A CA 1
ATOM 717 C C . GLU A 1 87 ? -21.372 -1.114 27.757 1.00 87.75 87 GLU A C 1
ATOM 719 O O . GLU A 1 87 ? -21.855 -1.270 28.868 1.00 87.75 87 GLU A O 1
ATOM 724 N N . LYS A 1 88 ? -21.959 -0.323 26.850 1.00 82.19 88 LYS A N 1
ATOM 725 C CA . LYS A 1 88 ? -23.203 0.421 27.126 1.00 82.19 88 LYS A CA 1
ATOM 726 C C . LYS A 1 88 ? -24.485 -0.420 27.055 1.00 82.19 88 LYS A C 1
ATOM 728 O O . LYS A 1 88 ? -25.516 0.045 27.530 1.00 82.19 88 LYS A O 1
ATOM 733 N N . HIS A 1 89 ? -24.452 -1.581 26.397 1.00 72.50 89 HIS A N 1
ATOM 734 C CA . HIS A 1 89 ? -25.635 -2.428 26.152 1.00 72.50 89 HIS A CA 1
ATOM 735 C C . HIS A 1 89 ? -25.494 -3.860 26.700 1.00 72.50 89 HIS A C 1
ATOM 737 O O . HIS A 1 89 ? -26.375 -4.682 26.445 1.00 72.50 89 HIS A O 1
ATOM 743 N N . GLY A 1 90 ? -24.388 -4.168 27.380 1.00 54.00 90 GLY A N 1
ATOM 744 C CA . GLY A 1 90 ? -24.181 -5.398 28.149 1.00 54.00 90 GLY A CA 1
ATOM 745 C C . GLY A 1 90 ? -24.384 -5.138 29.630 1.00 54.00 90 GLY A C 1
ATOM 746 O O . GLY A 1 90 ? -24.826 -6.085 30.311 1.00 54.00 90 GLY A O 1
#

Secondary structure (DSSP, 8-state):
-HHHHHHHHHHHHHHHHHHHHHHHHHHHHHHHHHHHHHHHTT-TTT---HHHHHHHHHHHHHHHHHHHHHHHHHHHHHHHHHHHHHHHH-

Sequence (90 aa):
MVESKYIRKIIAPLVLSLFAIGWYQFSKIYLTHANDLALSNANFAVYVQTQQFDGYLTATRYICYAIVYLGLILFWYNLVKFVEVKEKHG

Radius of gyration: 19.99 Å; chains: 1; bounding box: 44×16×56 Å